Protein AF-A0A0F9FVB1-F1 (afdb_monomer_lite)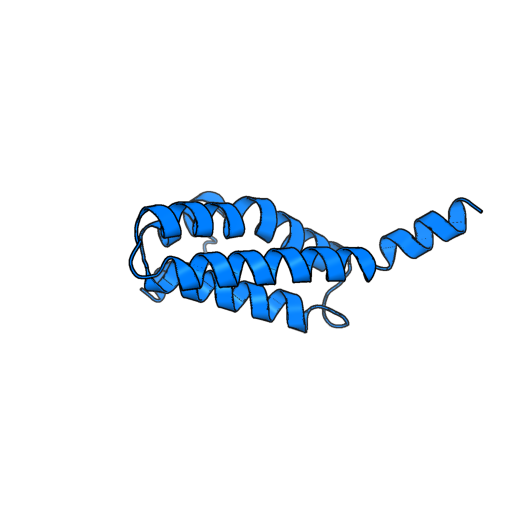

pLDDT: mean 88.78, std 13.66, range [45.22, 98.75]

Secondary structure (DSSP, 8-state):
-HHHH-SEETTEEPPHHHHHHHHTT-HHHHHHHHHHHHHHHHH-TTTS-HHHHHHHHHHIIIIIHHHHHHHHHH-GGGHHHHHHHHHHHHHHHHHHHHH-THHHHHHHH--

Radius of gyration: 15.71 Å; chains: 1; bounding box: 39×34×42 Å

Structure (mmCIF, N/CA/C/O backbone):
data_AF-A0A0F9FVB1-F1
#
_entry.id   AF-A0A0F9FVB1-F1
#
loop_
_atom_site.group_PDB
_atom_site.id
_atom_site.type_symbol
_atom_site.label_atom_id
_atom_site.label_alt_id
_atom_site.label_comp_id
_atom_site.label_asym_id
_atom_site.label_entity_id
_atom_site.label_seq_id
_atom_site.pdbx_PDB_ins_code
_atom_site.Cartn_x
_atom_site.Cartn_y
_atom_site.Cartn_z
_atom_site.occupancy
_atom_site.B_iso_or_equiv
_atom_site.auth_seq_id
_atom_site.auth_comp_id
_atom_site.auth_asym_id
_atom_site.auth_atom_id
_atom_site.pdbx_PDB_model_num
ATOM 1 N N . SER A 1 1 ? 11.279 -11.673 -5.127 1.00 73.31 1 SER A N 1
ATOM 2 C CA . SER A 1 1 ? 11.785 -12.710 -4.176 1.00 73.31 1 SER A CA 1
ATOM 3 C C . SER A 1 1 ? 11.028 -12.628 -2.847 1.00 73.31 1 SER A C 1
ATOM 5 O O . SER A 1 1 ? 10.691 -11.518 -2.451 1.00 73.31 1 SER A O 1
ATOM 7 N N . VAL A 1 2 ? 10.772 -13.742 -2.134 1.00 76.25 2 VAL A N 1
ATOM 8 C CA . VAL A 1 2 ? 10.148 -13.737 -0.779 1.00 76.25 2 VAL A CA 1
ATOM 9 C C . VAL A 1 2 ? 10.938 -12.860 0.204 1.00 76.25 2 VAL A C 1
ATOM 11 O O . VAL A 1 2 ? 10.366 -12.214 1.076 1.00 76.25 2 VAL A O 1
ATOM 14 N N . GLU A 1 3 ? 12.250 -12.753 0.006 1.00 83.06 3 GLU A N 1
ATOM 15 C CA . GLU A 1 3 ? 13.157 -11.940 0.823 1.00 83.06 3 GLU A CA 1
ATOM 16 C C . GLU A 1 3 ? 12.857 -10.435 0.766 1.00 83.06 3 GLU A C 1
ATOM 18 O O . GLU A 1 3 ? 13.128 -9.711 1.723 1.00 83.06 3 GLU A O 1
ATOM 23 N N . LEU A 1 4 ? 12.280 -9.947 -0.336 1.00 84.31 4 LEU A N 1
ATOM 24 C CA . LEU A 1 4 ? 11.862 -8.548 -0.432 1.00 84.31 4 LEU A CA 1
ATOM 25 C C . LEU A 1 4 ? 10.586 -8.295 0.370 1.00 84.31 4 LEU A C 1
ATOM 27 O O . LEU A 1 4 ? 10.396 -7.189 0.851 1.00 84.31 4 LEU A O 1
ATOM 31 N N . MET A 1 5 ? 9.744 -9.315 0.563 1.00 87.06 5 MET A N 1
ATOM 32 C CA . MET A 1 5 ? 8.506 -9.211 1.338 1.00 87.06 5 MET A CA 1
ATOM 33 C C . MET A 1 5 ? 8.741 -9.285 2.851 1.00 87.06 5 MET A C 1
ATOM 35 O O . MET A 1 5 ? 7.872 -8.843 3.601 1.00 87.06 5 MET A O 1
ATOM 39 N N . THR A 1 6 ? 9.901 -9.758 3.326 1.00 86.50 6 THR A N 1
ATOM 40 C CA . THR A 1 6 ? 10.211 -9.753 4.765 1.00 86.50 6 THR A CA 1
ATOM 41 C C . THR A 1 6 ? 10.772 -8.410 5.235 1.00 86.50 6 THR A C 1
ATOM 43 O O . THR A 1 6 ? 11.756 -7.892 4.703 1.00 86.50 6 THR A O 1
ATOM 46 N N . ASN A 1 7 ? 10.154 -7.845 6.273 1.00 80.12 7 ASN A N 1
ATOM 47 C CA . ASN A 1 7 ? 10.624 -6.626 6.936 1.00 80.12 7 ASN A CA 1
ATOM 48 C C . ASN A 1 7 ? 11.674 -6.910 8.027 1.00 80.12 7 ASN A C 1
ATOM 50 O O . ASN A 1 7 ? 12.220 -5.969 8.604 1.00 80.12 7 ASN A O 1
ATOM 54 N N . GLN A 1 8 ? 11.970 -8.184 8.308 1.00 84.25 8 GLN A N 1
ATOM 55 C CA . GLN A 1 8 ? 12.955 -8.612 9.295 1.00 84.25 8 GLN A CA 1
ATOM 56 C C . GLN A 1 8 ? 13.824 -9.743 8.735 1.00 84.25 8 GLN A C 1
ATOM 58 O O . GLN A 1 8 ? 13.324 -10.749 8.230 1.00 84.25 8 GLN A O 1
ATOM 63 N N . VAL A 1 9 ? 15.143 -9.599 8.843 1.00 79.94 9 VAL A N 1
ATOM 64 C CA . VAL A 1 9 ? 16.114 -10.613 8.415 1.00 79.94 9 VAL A CA 1
ATOM 65 C C . VAL A 1 9 ? 17.026 -10.920 9.592 1.00 79.94 9 VAL A C 1
ATOM 67 O O . VAL A 1 9 ? 17.668 -10.022 10.131 1.00 79.94 9 VAL A O 1
ATOM 70 N N . ARG A 1 10 ? 17.065 -12.191 10.017 1.00 83.31 10 ARG A N 1
ATOM 71 C CA . ARG A 1 10 ? 17.902 -12.663 11.142 1.00 83.31 10 ARG A CA 1
ATOM 72 C C . ARG A 1 10 ? 17.762 -11.801 12.409 1.00 83.31 10 ARG A C 1
ATOM 74 O O . ARG A 1 10 ? 18.746 -11.454 13.048 1.00 83.31 10 ARG A O 1
ATOM 81 N N . GLY A 1 11 ? 16.530 -11.422 12.749 1.00 82.94 11 GLY A N 1
ATOM 82 C CA . GLY A 1 11 ? 16.238 -10.617 13.938 1.00 82.94 11 GLY A CA 1
ATOM 83 C C . GLY A 1 11 ? 16.315 -9.100 13.732 1.00 82.94 11 GLY A C 1
ATOM 84 O O . GLY A 1 11 ? 15.729 -8.368 14.524 1.00 82.94 11 GLY A O 1
ATOM 85 N N . VAL A 1 12 ? 16.922 -8.614 12.647 1.00 81.19 12 VAL A N 1
ATOM 86 C CA . VAL A 1 12 ? 17.088 -7.176 12.381 1.00 81.19 12 VAL A CA 1
ATOM 87 C C . VAL A 1 12 ? 15.970 -6.670 11.471 1.00 81.19 12 VAL A C 1
ATOM 89 O O . VAL A 1 12 ? 15.747 -7.229 10.396 1.00 81.19 12 VAL A O 1
ATOM 92 N N . ARG A 1 13 ? 15.253 -5.619 11.892 1.00 85.94 13 ARG A N 1
ATOM 93 C CA . ARG A 1 13 ? 14.251 -4.949 11.047 1.00 85.94 13 ARG A CA 1
ATOM 94 C C . ARG A 1 13 ? 14.933 -4.064 10.008 1.00 85.94 13 ARG A C 1
ATOM 96 O O . ARG A 1 13 ? 15.838 -3.306 10.345 1.00 85.94 13 ARG A O 1
ATOM 103 N N . LYS A 1 14 ? 14.476 -4.141 8.757 1.00 84.69 14 LYS A N 1
ATOM 104 C CA . LYS A 1 14 ? 14.919 -3.227 7.699 1.00 84.69 14 LYS A CA 1
ATOM 105 C C . LYS A 1 14 ? 14.386 -1.812 7.977 1.00 84.69 14 LYS A C 1
ATOM 107 O O . LYS A 1 14 ? 13.239 -1.694 8.417 1.00 84.69 14 LYS A O 1
ATOM 112 N N . PRO A 1 15 ? 15.161 -0.750 7.684 1.00 88.50 15 PRO A N 1
ATOM 113 C CA . PRO A 1 15 ? 14.619 0.603 7.606 1.00 88.50 15 PRO A CA 1
ATOM 114 C C . PRO A 1 15 ? 13.439 0.634 6.633 1.00 88.50 15 PRO A C 1
ATOM 116 O O . PRO A 1 15 ? 13.500 0.016 5.563 1.00 88.50 15 PRO A O 1
ATOM 119 N N . ILE A 1 16 ? 12.363 1.322 7.009 1.00 85.56 16 ILE A N 1
ATOM 120 C CA . ILE A 1 16 ? 11.096 1.283 6.273 1.00 85.56 16 ILE A CA 1
ATOM 121 C C . ILE A 1 16 ? 11.261 1.828 4.847 1.00 85.56 16 ILE A C 1
ATOM 123 O O . ILE A 1 16 ? 10.738 1.260 3.890 1.00 85.56 16 ILE A O 1
ATOM 127 N N . GLU A 1 17 ? 12.096 2.851 4.681 1.00 84.62 17 GLU A N 1
ATOM 128 C CA . GLU A 1 17 ? 12.418 3.466 3.398 1.00 84.62 17 GLU A CA 1
ATOM 129 C C . GLU A 1 17 ? 13.170 2.491 2.486 1.00 84.62 17 GLU A C 1
ATOM 131 O O . GLU A 1 17 ? 12.821 2.350 1.313 1.00 84.62 17 GLU A O 1
ATOM 136 N N . SER A 1 18 ? 14.168 1.773 3.018 1.00 85.50 18 SER A N 1
ATOM 137 C CA . SER A 1 18 ? 14.900 0.735 2.267 1.00 85.50 18 SER A CA 1
ATOM 138 C C . SER A 1 18 ? 13.951 -0.383 1.843 1.00 85.50 18 SER A C 1
ATOM 140 O O . SER A 1 18 ? 13.935 -0.790 0.686 1.00 85.50 18 SER A O 1
ATOM 142 N N . TYR A 1 19 ? 13.086 -0.823 2.759 1.00 88.69 19 TYR A N 1
ATOM 143 C CA . TYR A 1 19 ? 12.158 -1.923 2.521 1.00 88.69 19 TYR A CA 1
ATOM 144 C C . TYR A 1 19 ? 11.210 -1.645 1.344 1.00 88.69 19 TYR A C 1
ATOM 146 O O . TYR A 1 19 ? 11.106 -2.460 0.427 1.00 88.69 19 TYR A O 1
ATOM 154 N N . TYR A 1 20 ? 10.567 -0.475 1.315 1.00 91.88 20 TYR A N 1
ATOM 155 C CA . TYR A 1 20 ? 9.661 -0.114 0.221 1.00 91.88 20 TYR A CA 1
ATOM 156 C C . TYR A 1 20 ? 10.396 0.321 -1.051 1.00 91.88 20 TYR A C 1
ATOM 158 O O . TYR A 1 20 ? 9.923 0.047 -2.158 1.00 91.88 20 TYR A O 1
ATOM 166 N N . SER A 1 21 ? 11.556 0.973 -0.921 1.00 90.50 21 SER A N 1
ATOM 167 C CA . SER A 1 21 ? 12.337 1.387 -2.088 1.00 90.50 21 SER A CA 1
ATOM 168 C C . SER A 1 21 ? 12.917 0.201 -2.856 1.00 90.50 21 SER A C 1
ATOM 170 O O . SER A 1 21 ? 12.957 0.278 -4.079 1.00 90.50 21 SER A O 1
ATOM 172 N N . GLU A 1 22 ? 13.282 -0.904 -2.202 1.00 92.31 22 GLU A N 1
ATOM 173 C CA . GLU A 1 22 ? 13.741 -2.131 -2.870 1.00 92.31 22 GLU A CA 1
ATOM 174 C C . GLU A 1 22 ? 12.618 -2.785 -3.694 1.00 92.31 22 GLU A C 1
ATOM 176 O O . GLU A 1 22 ? 12.820 -3.154 -4.853 1.00 92.31 22 GLU A O 1
ATOM 181 N N . MET A 1 23 ? 11.403 -2.873 -3.141 1.00 93.75 23 MET A N 1
ATOM 182 C CA . MET A 1 23 ? 10.271 -3.527 -3.812 1.00 93.75 23 MET A CA 1
ATOM 183 C C . MET A 1 23 ? 9.839 -2.846 -5.108 1.00 93.75 23 MET A C 1
ATOM 185 O O . MET A 1 23 ? 9.291 -3.517 -5.981 1.00 93.75 23 MET A O 1
ATOM 189 N N . GLN A 1 24 ? 10.077 -1.539 -5.269 1.00 94.62 24 GLN A N 1
ATOM 190 C CA . GLN A 1 24 ? 9.693 -0.824 -6.493 1.00 94.62 24 GLN A CA 1
ATOM 191 C C . GLN A 1 24 ? 10.397 -1.380 -7.748 1.00 94.62 24 GLN A C 1
ATOM 193 O O . GLN A 1 24 ? 9.989 -1.062 -8.864 1.00 94.62 24 GLN A O 1
ATOM 198 N N . PHE A 1 25 ? 11.481 -2.145 -7.571 1.00 95.75 25 PHE A N 1
ATOM 199 C CA . PHE A 1 25 ? 12.285 -2.745 -8.635 1.00 95.75 25 PHE A CA 1
ATOM 200 C C . PHE A 1 25 ? 11.947 -4.219 -8.899 1.00 95.75 25 PHE A C 1
ATOM 202 O O . PHE A 1 25 ? 12.574 -4.829 -9.763 1.00 95.75 25 PHE A O 1
ATOM 209 N N . ASP A 1 26 ? 10.943 -4.783 -8.224 1.00 95.94 26 ASP A N 1
ATOM 210 C CA . ASP A 1 26 ? 10.462 -6.146 -8.459 1.00 95.94 26 ASP A CA 1
ATOM 211 C C . ASP A 1 26 ? 8.951 -6.110 -8.789 1.00 95.94 26 ASP A C 1
ATOM 213 O O . ASP A 1 26 ? 8.135 -5.658 -7.973 1.00 95.94 26 ASP A O 1
ATOM 217 N N . PRO A 1 27 ? 8.545 -6.549 -9.998 1.00 95.44 27 PRO A N 1
ATOM 218 C CA . PRO A 1 27 ? 7.159 -6.438 -10.457 1.00 95.44 27 PRO A CA 1
ATOM 219 C C . PRO A 1 27 ? 6.197 -7.319 -9.653 1.00 95.44 27 PRO A C 1
ATOM 221 O O . PRO A 1 27 ? 5.016 -7.010 -9.537 1.00 95.44 27 PRO A O 1
ATOM 224 N N . ILE A 1 28 ? 6.687 -8.412 -9.067 1.00 95.56 28 ILE A N 1
ATOM 225 C CA . ILE A 1 28 ? 5.855 -9.349 -8.314 1.00 95.56 28 ILE A CA 1
ATOM 226 C C . ILE A 1 28 ? 5.643 -8.811 -6.902 1.00 95.56 28 ILE A C 1
ATOM 228 O O . ILE A 1 28 ? 4.507 -8.723 -6.437 1.00 95.56 28 ILE A O 1
ATOM 232 N N . THR A 1 29 ? 6.715 -8.421 -6.212 1.00 96.06 29 THR A N 1
ATOM 233 C CA . THR A 1 29 ? 6.617 -8.000 -4.811 1.00 96.06 29 THR A CA 1
ATOM 234 C C . THR A 1 29 ? 5.974 -6.633 -4.659 1.00 96.06 29 THR A C 1
ATOM 236 O O . THR A 1 29 ? 5.239 -6.427 -3.700 1.00 96.06 29 THR A O 1
ATOM 239 N N . SER A 1 30 ? 6.168 -5.718 -5.615 1.00 96.69 30 SER A N 1
ATOM 240 C CA . SER A 1 30 ? 5.460 -4.429 -5.609 1.00 96.69 30 SER A CA 1
ATOM 241 C C . SER A 1 30 ? 3.937 -4.603 -5.673 1.00 96.69 30 SER A C 1
ATOM 243 O O . SER A 1 30 ? 3.212 -3.976 -4.902 1.00 96.69 30 SER A O 1
ATOM 245 N N . VAL A 1 31 ? 3.444 -5.497 -6.537 1.00 97.56 31 VAL A N 1
ATOM 246 C CA . VAL A 1 31 ? 2.015 -5.838 -6.625 1.00 97.56 31 VAL A CA 1
ATOM 247 C C . VAL A 1 31 ? 1.554 -6.579 -5.371 1.00 97.56 31 VAL A C 1
ATOM 249 O O . VAL A 1 31 ? 0.572 -6.174 -4.749 1.00 97.56 31 VAL A O 1
ATOM 252 N N . ALA A 1 32 ? 2.281 -7.621 -4.957 1.00 97.06 32 ALA A N 1
ATOM 253 C CA . ALA A 1 32 ? 1.929 -8.423 -3.787 1.00 97.06 32 ALA A CA 1
ATOM 254 C C . ALA A 1 32 ? 1.838 -7.572 -2.512 1.00 97.06 32 ALA A C 1
ATOM 256 O O . ALA A 1 32 ? 0.908 -7.748 -1.730 1.00 97.06 32 ALA A O 1
ATOM 257 N N . LYS A 1 33 ? 2.746 -6.604 -2.327 1.00 96.38 33 LYS A N 1
ATOM 258 C CA . LYS A 1 33 ? 2.710 -5.689 -1.181 1.00 96.38 33 LYS A CA 1
ATOM 259 C C . LYS A 1 33 ? 1.511 -4.748 -1.214 1.00 96.38 33 LYS A C 1
ATOM 261 O O . LYS A 1 33 ? 0.949 -4.432 -0.167 1.00 96.38 33 LYS A O 1
ATOM 266 N N . GLY A 1 34 ? 1.102 -4.328 -2.407 1.00 97.56 34 GLY A N 1
ATOM 267 C CA . GLY A 1 34 ? -0.142 -3.597 -2.606 1.00 97.56 34 GLY A CA 1
ATOM 268 C C . GLY A 1 34 ? -1.365 -4.403 -2.163 1.00 97.56 34 GLY A C 1
ATOM 269 O O . GLY A 1 34 ? -2.174 -3.907 -1.383 1.00 97.56 34 GLY A O 1
ATOM 270 N N . CYS A 1 35 ? -1.466 -5.661 -2.598 1.00 97.94 35 CYS A N 1
ATOM 271 C CA . CYS A 1 35 ? -2.561 -6.559 -2.219 1.00 97.94 35 CYS A CA 1
ATOM 272 C C . CYS A 1 35 ? -2.572 -6.888 -0.716 1.00 97.94 35 CYS A C 1
ATOM 274 O O . CYS A 1 35 ? -3.631 -6.855 -0.095 1.00 97.94 35 CYS A O 1
ATOM 276 N N . ASP A 1 36 ? -1.402 -7.145 -0.124 1.00 97.12 36 ASP A N 1
ATOM 277 C CA . ASP A 1 36 ? -1.223 -7.308 1.328 1.00 97.12 36 ASP A CA 1
ATOM 278 C C . ASP A 1 36 ? -1.774 -6.095 2.091 1.00 97.12 36 ASP A C 1
ATOM 280 O O . ASP A 1 36 ? -2.524 -6.234 3.057 1.00 97.12 36 ASP A O 1
ATOM 284 N N . ARG A 1 37 ? -1.479 -4.877 1.614 1.00 97.69 37 ARG A N 1
ATOM 285 C CA . ARG A 1 37 ? -1.985 -3.660 2.254 1.00 97.69 37 ARG A CA 1
ATOM 286 C C . ARG A 1 37 ? -3.502 -3.505 2.129 1.00 97.69 37 ARG A C 1
ATOM 288 O O . ARG A 1 37 ? -4.120 -3.111 3.113 1.00 97.69 37 ARG A O 1
ATOM 295 N N . ILE A 1 38 ? -4.090 -3.844 0.979 1.00 98.38 38 ILE A N 1
ATOM 296 C CA . ILE A 1 38 ? -5.554 -3.851 0.793 1.00 98.38 38 ILE A CA 1
ATOM 297 C C . ILE A 1 38 ? -6.210 -4.785 1.810 1.00 98.38 38 ILE A C 1
ATOM 299 O O . ILE A 1 38 ? -7.150 -4.389 2.494 1.00 98.38 38 ILE A O 1
ATOM 303 N N . HIS A 1 39 ? -5.691 -6.006 1.950 1.00 97.69 39 HIS A N 1
ATOM 304 C CA . HIS A 1 39 ? -6.210 -6.953 2.931 1.00 97.69 39 HIS A CA 1
ATOM 305 C C . HIS A 1 39 ? -6.131 -6.376 4.354 1.00 97.69 39 HIS A C 1
ATOM 307 O O . HIS A 1 39 ? -7.125 -6.377 5.073 1.00 97.69 39 HIS A O 1
ATOM 313 N N . ASN A 1 40 ? -4.989 -5.791 4.733 1.00 96.25 40 ASN A N 1
ATOM 314 C CA . ASN A 1 40 ? -4.823 -5.190 6.058 1.00 96.25 40 ASN A CA 1
ATOM 315 C C . ASN A 1 40 ? -5.828 -4.059 6.329 1.00 96.25 40 ASN A C 1
ATOM 317 O O . ASN A 1 40 ? -6.389 -3.998 7.420 1.00 96.25 40 ASN A O 1
ATOM 321 N N . HIS A 1 41 ? -6.088 -3.188 5.347 1.00 96.00 41 HIS A N 1
ATOM 322 C CA . HIS A 1 41 ? -7.111 -2.138 5.453 1.00 96.00 41 HIS A CA 1
ATOM 323 C C . HIS A 1 41 ? -8.517 -2.714 5.640 1.00 96.00 41 HIS A C 1
ATOM 325 O O . HIS A 1 41 ? -9.287 -2.187 6.438 1.00 96.00 41 HIS A O 1
ATOM 331 N N . GLN A 1 42 ? -8.840 -3.816 4.960 1.00 95.00 42 GLN A N 1
ATOM 332 C CA . GLN A 1 42 ? -10.145 -4.477 5.062 1.00 95.00 42 GLN A CA 1
ATOM 333 C C . GLN A 1 42 ? -10.362 -5.194 6.400 1.00 95.00 42 GLN A C 1
ATOM 335 O O . GLN A 1 42 ? -11.500 -5.290 6.851 1.00 95.00 42 GLN A O 1
ATOM 340 N N . THR A 1 43 ? -9.303 -5.700 7.037 1.00 94.19 43 THR A N 1
ATOM 341 C CA . THR A 1 43 ? -9.424 -6.550 8.235 1.00 94.19 43 THR A CA 1
ATOM 342 C C . THR A 1 43 ? -9.089 -5.856 9.553 1.00 94.19 43 THR A C 1
ATOM 344 O O . THR A 1 43 ? -9.236 -6.467 10.607 1.00 94.19 43 THR A O 1
ATOM 347 N N . MET A 1 44 ? -8.586 -4.618 9.539 1.00 92.88 44 MET A N 1
ATOM 348 C CA . MET A 1 44 ? -8.111 -3.971 10.771 1.00 92.88 44 MET A CA 1
ATOM 349 C C . MET A 1 44 ? -9.219 -3.394 11.665 1.00 92.88 44 MET A C 1
ATOM 351 O O . MET A 1 44 ? -9.001 -3.252 12.869 1.00 92.88 44 MET A O 1
ATOM 355 N N . ILE A 1 45 ? -10.400 -3.082 11.120 1.00 87.69 45 ILE A N 1
ATOM 356 C CA . ILE A 1 45 ? -11.531 -2.569 11.911 1.00 87.69 45 ILE A CA 1
ATOM 357 C C . ILE A 1 45 ? -11.985 -3.624 12.927 1.00 87.69 45 ILE A C 1
ATOM 359 O O . ILE A 1 45 ? -12.235 -4.773 12.577 1.00 87.69 45 ILE A O 1
ATOM 363 N N . GLY A 1 46 ? -12.071 -3.228 14.199 1.00 85.81 46 GLY A N 1
ATOM 364 C CA . GLY A 1 46 ? -12.427 -4.116 15.313 1.00 85.81 46 GLY A CA 1
ATOM 365 C C . GLY A 1 46 ? -11.296 -5.033 15.796 1.00 85.81 46 GLY A C 1
ATOM 366 O O . GLY A 1 46 ? -11.463 -5.704 16.810 1.00 85.81 46 GLY A O 1
ATOM 367 N N . VAL A 1 47 ? -10.144 -5.049 15.114 1.00 91.69 47 VAL A N 1
ATOM 368 C CA . VAL A 1 47 ? -8.971 -5.864 15.484 1.00 91.69 47 VAL A CA 1
ATOM 369 C C . VAL A 1 47 ? -7.814 -4.991 15.971 1.00 91.69 47 VAL A C 1
ATOM 371 O O . VAL A 1 47 ? -7.091 -5.368 16.892 1.00 91.69 47 VAL A O 1
ATOM 374 N N . PHE A 1 48 ? -7.592 -3.836 15.341 1.00 92.19 48 PHE A N 1
ATOM 375 C CA . PHE A 1 48 ? -6.505 -2.917 15.683 1.00 92.19 48 PHE A CA 1
ATOM 376 C C . PHE A 1 48 ? -7.002 -1.764 16.558 1.00 92.19 48 PHE A C 1
ATOM 378 O O . PHE A 1 48 ? -8.167 -1.376 16.493 1.00 92.19 48 PHE A O 1
ATOM 385 N N . THR A 1 49 ? -6.094 -1.200 17.362 1.00 90.88 49 THR A N 1
ATOM 386 C CA . THR A 1 49 ? -6.355 0.059 18.073 1.00 90.88 49 THR A CA 1
ATOM 387 C C . THR A 1 49 ? -6.386 1.232 17.083 1.00 90.88 49 THR A C 1
ATOM 389 O O . THR A 1 49 ? -5.781 1.123 16.007 1.00 90.88 49 THR A O 1
ATOM 392 N N . PRO A 1 50 ? -7.036 2.360 17.425 1.00 89.38 50 PRO A N 1
ATOM 393 C CA . PRO A 1 50 ? -7.064 3.548 16.570 1.00 89.38 50 PRO A CA 1
ATOM 394 C C . PRO A 1 50 ? -5.670 4.043 16.160 1.00 89.38 50 PRO A C 1
ATOM 396 O O . PRO A 1 50 ? -5.426 4.300 14.985 1.00 89.38 50 PRO A O 1
ATOM 399 N N . GLU A 1 51 ? -4.707 4.058 17.082 1.00 90.94 51 GLU A N 1
ATOM 400 C CA . GLU A 1 51 ? -3.339 4.528 16.819 1.00 90.94 51 GLU A CA 1
ATOM 401 C C . GLU A 1 51 ? -2.623 3.619 15.815 1.00 90.94 51 GLU A C 1
ATOM 403 O O . GLU A 1 51 ? -1.853 4.072 14.966 1.00 90.94 51 GLU A O 1
ATOM 408 N N . LYS A 1 52 ? -2.887 2.308 15.892 1.00 91.56 52 LYS A N 1
ATOM 409 C CA . LYS A 1 52 ? -2.326 1.333 14.956 1.00 91.56 52 LYS A CA 1
ATOM 410 C C . LYS A 1 52 ? -2.972 1.448 13.577 1.00 91.56 52 LYS A C 1
ATOM 412 O O . LYS A 1 52 ? -2.279 1.266 12.577 1.00 91.56 52 LYS A O 1
ATOM 417 N N . ILE A 1 53 ? -4.267 1.756 13.514 1.00 92.38 53 ILE A N 1
ATOM 418 C CA . ILE A 1 53 ? -4.945 2.086 12.256 1.00 92.38 53 ILE A CA 1
ATOM 419 C C . ILE A 1 53 ? -4.277 3.314 11.631 1.00 92.38 53 ILE A C 1
ATOM 421 O O . ILE A 1 53 ? -3.814 3.226 10.495 1.00 92.38 53 ILE A O 1
ATOM 425 N N . ASP A 1 54 ? -4.117 4.404 12.382 1.00 92.25 54 ASP A N 1
ATOM 426 C CA . ASP A 1 54 ? -3.483 5.632 11.889 1.00 92.25 54 ASP A CA 1
ATOM 427 C C . ASP A 1 54 ? -2.041 5.394 11.421 1.00 92.25 54 ASP A C 1
ATOM 429 O O . ASP A 1 54 ? -1.651 5.851 10.345 1.00 92.25 54 ASP A O 1
ATOM 433 N N . GLN A 1 55 ? -1.264 4.585 12.146 1.00 93.62 55 GLN A N 1
ATOM 434 C CA . GLN A 1 55 ? 0.074 4.183 11.710 1.00 93.62 55 GLN A CA 1
ATOM 435 C C . GLN A 1 55 ? 0.049 3.475 10.346 1.00 93.62 55 GLN A C 1
ATOM 437 O O . GLN A 1 55 ? 0.871 3.769 9.475 1.00 93.62 55 GLN A O 1
ATOM 442 N N . TYR A 1 56 ? -0.897 2.555 10.131 1.00 95.12 56 TYR A N 1
ATOM 443 C CA . TYR A 1 56 ? -1.045 1.854 8.854 1.00 95.12 56 TYR A CA 1
ATOM 444 C C . TYR A 1 56 ? -1.494 2.792 7.730 1.00 95.12 56 TYR A C 1
ATOM 446 O O . TYR A 1 56 ? -1.115 2.573 6.575 1.00 95.12 56 TYR A O 1
ATOM 454 N N . MET A 1 57 ? -2.282 3.818 8.048 1.00 94.75 57 MET A N 1
ATOM 455 C CA . MET A 1 57 ? -2.731 4.845 7.108 1.00 94.75 57 MET A CA 1
ATOM 456 C C . MET A 1 57 ? -1.565 5.729 6.659 1.00 94.75 57 MET A C 1
ATOM 458 O O . MET A 1 57 ? -1.353 5.884 5.455 1.00 94.75 57 MET A O 1
ATOM 462 N N . ILE A 1 58 ? -0.765 6.218 7.611 1.00 95.25 58 ILE A N 1
ATOM 463 C CA . ILE A 1 58 ? 0.455 6.998 7.360 1.00 95.25 58 ILE A CA 1
ATOM 464 C C . ILE A 1 58 ? 1.428 6.184 6.507 1.00 95.25 58 ILE A C 1
ATOM 466 O O . ILE A 1 58 ? 1.839 6.621 5.437 1.00 95.25 58 ILE A O 1
ATOM 470 N N . GLU A 1 59 ? 1.715 4.942 6.903 1.00 96.12 59 GLU A N 1
ATOM 471 C CA . GLU A 1 59 ? 2.619 4.067 6.154 1.00 96.12 59 GLU A CA 1
ATOM 472 C C . GLU A 1 59 ? 2.132 3.812 4.716 1.00 96.12 59 GLU A C 1
ATOM 474 O O . GLU A 1 59 ? 2.926 3.753 3.769 1.00 96.12 59 GLU A O 1
ATOM 479 N N . THR A 1 60 ? 0.815 3.676 4.527 1.00 97.38 60 THR A N 1
ATOM 480 C CA . THR A 1 60 ? 0.236 3.493 3.190 1.00 97.38 60 THR A CA 1
ATOM 481 C C . THR A 1 60 ? 0.448 4.728 2.323 1.00 97.38 60 THR A C 1
ATOM 483 O O . THR A 1 60 ? 0.859 4.599 1.165 1.00 97.38 60 THR A O 1
ATOM 486 N N . ASN A 1 61 ? 0.193 5.912 2.880 1.00 97.25 61 ASN A N 1
ATOM 487 C CA . ASN A 1 61 ? 0.346 7.182 2.183 1.00 97.25 61 ASN A CA 1
ATOM 488 C C . ASN A 1 61 ? 1.807 7.480 1.829 1.00 97.25 61 ASN A C 1
ATOM 490 O O . ASN A 1 61 ? 2.107 7.835 0.688 1.00 97.25 61 ASN A O 1
ATOM 494 N N . ASP A 1 62 ? 2.705 7.290 2.793 1.00 96.69 62 ASP A N 1
ATOM 495 C CA . ASP A 1 62 ? 4.075 7.796 2.724 1.00 96.69 62 ASP A CA 1
ATOM 496 C C . ASP A 1 62 ? 5.032 6.814 2.044 1.00 96.69 62 ASP A C 1
ATOM 498 O O . ASP A 1 62 ? 6.054 7.222 1.489 1.00 96.69 62 ASP A O 1
ATOM 502 N N . HIS A 1 63 ? 4.692 5.520 2.020 1.00 96.69 63 HIS A N 1
ATOM 503 C CA . HIS A 1 63 ? 5.579 4.498 1.466 1.00 96.69 63 HIS A CA 1
ATOM 504 C C . HIS A 1 63 ? 4.919 3.603 0.416 1.00 96.69 63 HIS A C 1
ATOM 506 O O . HIS A 1 63 ? 5.457 3.455 -0.685 1.00 96.69 63 HIS A O 1
ATOM 512 N N . VAL A 1 64 ? 3.744 3.029 0.701 1.00 97.50 64 VAL A N 1
ATOM 513 C CA . VAL A 1 64 ? 3.113 2.051 -0.208 1.00 97.50 64 VAL A CA 1
ATOM 514 C C . VAL A 1 64 ? 2.669 2.715 -1.515 1.00 97.50 64 VAL A C 1
ATOM 516 O O . VAL A 1 64 ? 3.024 2.246 -2.597 1.00 97.50 64 VAL A O 1
ATOM 519 N N . ILE A 1 65 ? 1.933 3.828 -1.449 1.00 97.94 65 ILE A N 1
ATOM 520 C CA . ILE A 1 65 ? 1.451 4.534 -2.647 1.00 97.94 65 ILE A CA 1
ATOM 521 C C . ILE A 1 65 ? 2.616 5.070 -3.505 1.00 97.94 65 ILE A C 1
ATOM 523 O O . ILE A 1 65 ? 2.578 4.882 -4.729 1.00 97.94 65 ILE A O 1
ATOM 527 N N . PRO A 1 66 ? 3.661 5.712 -2.941 1.00 97.75 66 PRO A N 1
ATOM 528 C CA . PRO A 1 66 ? 4.856 6.093 -3.693 1.00 97.75 66 PRO A CA 1
ATOM 529 C C . PRO A 1 66 ? 5.562 4.909 -4.357 1.00 97.75 66 PRO A C 1
ATOM 531 O O . PRO A 1 66 ? 5.889 4.995 -5.543 1.00 97.75 66 PRO A O 1
ATOM 534 N N . MET A 1 67 ? 5.723 3.787 -3.647 1.00 97.50 67 MET A N 1
ATOM 535 C CA . MET A 1 67 ? 6.303 2.561 -4.202 1.00 97.50 67 MET A CA 1
ATOM 536 C C . MET A 1 67 ? 5.498 2.061 -5.410 1.00 97.50 67 MET A C 1
ATOM 538 O O . MET A 1 67 ? 6.076 1.855 -6.479 1.00 97.50 67 MET A O 1
ATOM 542 N N . LEU A 1 68 ? 4.165 1.980 -5.305 1.00 98.00 68 LEU A N 1
ATOM 543 C CA . LEU A 1 68 ? 3.286 1.574 -6.413 1.00 98.00 68 LEU A CA 1
ATOM 544 C C . LEU A 1 68 ? 3.380 2.535 -7.608 1.00 98.00 68 LEU A C 1
ATOM 546 O O . LEU A 1 68 ? 3.412 2.104 -8.761 1.00 98.00 68 LEU A O 1
ATOM 550 N N . LYS A 1 69 ? 3.457 3.851 -7.357 1.00 97.94 69 LYS A N 1
ATOM 551 C CA . LYS A 1 69 ? 3.625 4.869 -8.409 1.00 97.94 69 LYS A CA 1
ATOM 552 C C . LYS A 1 69 ? 4.939 4.690 -9.169 1.00 97.94 69 LYS A C 1
ATOM 554 O O . LYS A 1 69 ? 4.946 4.861 -10.390 1.00 97.94 69 LYS A O 1
ATOM 559 N N . LEU A 1 70 ? 6.031 4.393 -8.465 1.00 97.88 70 LEU A N 1
ATOM 560 C CA . LEU A 1 70 ? 7.348 4.175 -9.064 1.00 97.88 70 LEU A CA 1
ATOM 561 C C . LEU A 1 70 ? 7.403 2.838 -9.812 1.00 97.88 70 LEU A C 1
ATOM 563 O O . LEU A 1 70 ? 7.844 2.816 -10.961 1.00 97.88 70 LEU A O 1
ATOM 567 N N . ALA A 1 71 ? 6.871 1.765 -9.223 1.00 97.44 71 ALA A N 1
ATOM 568 C CA . ALA A 1 71 ? 6.765 0.453 -9.859 1.00 97.44 71 ALA A CA 1
ATOM 569 C C . ALA A 1 71 ? 5.944 0.517 -11.159 1.00 97.44 71 ALA A C 1
ATOM 571 O O . ALA A 1 71 ? 6.400 0.036 -12.193 1.00 97.44 71 ALA A O 1
ATOM 572 N N . ARG A 1 72 ? 4.805 1.227 -11.167 1.00 98.12 72 ARG A N 1
ATOM 573 C CA . ARG A 1 72 ? 3.983 1.442 -12.375 1.00 98.12 72 ARG A CA 1
ATOM 574 C C . ARG A 1 72 ? 4.771 2.052 -13.537 1.00 98.12 72 ARG A C 1
ATOM 576 O O . ARG A 1 72 ? 4.587 1.640 -14.676 1.00 98.12 72 ARG A O 1
ATOM 583 N N . LYS A 1 73 ? 5.651 3.025 -13.261 1.00 97.69 73 LYS A N 1
ATOM 584 C CA . LYS A 1 73 ? 6.494 3.654 -14.298 1.00 97.69 73 LYS A CA 1
ATOM 585 C C . LYS A 1 73 ? 7.523 2.680 -14.882 1.00 97.69 73 LYS A C 1
ATOM 587 O O . LYS A 1 73 ? 7.945 2.868 -16.017 1.00 97.69 73 LYS A O 1
ATOM 592 N N . ARG A 1 74 ? 7.943 1.672 -14.111 1.00 97.62 74 ARG A N 1
ATOM 593 C CA . ARG A 1 74 ? 8.941 0.666 -14.512 1.00 97.62 74 ARG A CA 1
ATOM 594 C C . ARG A 1 74 ? 8.303 -0.531 -15.213 1.00 97.62 74 ARG A C 1
ATOM 596 O O . ARG A 1 74 ? 8.851 -1.038 -16.185 1.00 97.62 74 ARG A O 1
ATOM 603 N N . PHE A 1 75 ? 7.138 -0.962 -14.740 1.00 97.44 75 PHE A N 1
ATOM 604 C CA . PHE A 1 75 ? 6.467 -2.190 -15.161 1.00 97.44 75 PHE A CA 1
ATOM 605 C C . PHE A 1 75 ? 5.155 -1.876 -15.879 1.00 97.44 75 PHE A C 1
ATOM 607 O O . PHE A 1 75 ? 4.065 -2.226 -15.430 1.00 97.44 75 PHE A O 1
ATOM 614 N N . THR A 1 76 ? 5.266 -1.218 -17.032 1.00 96.44 76 THR A N 1
ATOM 615 C CA . THR A 1 76 ? 4.119 -0.704 -17.802 1.00 96.44 76 THR A CA 1
ATOM 616 C C . THR A 1 76 ? 3.127 -1.790 -18.223 1.00 96.44 76 THR A C 1
ATOM 618 O O . THR A 1 76 ? 1.926 -1.545 -18.258 1.00 96.44 76 THR A O 1
ATOM 621 N N . LYS A 1 77 ? 3.583 -3.032 -18.444 1.00 98.06 77 LYS A N 1
ATOM 622 C CA . LYS A 1 77 ? 2.698 -4.177 -18.742 1.00 98.06 77 LYS A CA 1
ATOM 623 C C . LYS A 1 77 ? 1.706 -4.503 -17.616 1.00 98.06 77 LYS A C 1
ATOM 625 O O . LYS A 1 77 ? 0.696 -5.144 -17.873 1.00 98.06 77 LYS A O 1
ATOM 630 N N . GLN A 1 78 ? 1.997 -4.090 -16.384 1.00 97.50 78 GLN A N 1
ATOM 631 C CA . GLN A 1 78 ? 1.161 -4.311 -15.200 1.00 97.50 78 GLN A CA 1
ATOM 632 C C . GLN A 1 78 ? 0.489 -3.016 -14.718 1.00 97.50 78 GLN A C 1
ATOM 634 O O . GLN A 1 78 ? -0.035 -2.965 -13.608 1.00 97.50 78 GLN A O 1
ATOM 639 N N . GLU A 1 79 ? 0.481 -1.957 -15.534 1.00 97.81 79 GLU A N 1
ATOM 640 C CA . GLU A 1 79 ? -0.032 -0.640 -15.150 1.00 97.81 79 GLU A CA 1
ATOM 641 C C . GLU A 1 79 ? -1.444 -0.688 -14.549 1.00 97.81 79 GLU A C 1
ATOM 643 O O . GLU A 1 79 ? -1.685 -0.086 -13.499 1.00 97.81 79 GLU A O 1
ATOM 648 N N . ALA A 1 80 ? -2.347 -1.453 -15.168 1.00 98.31 80 ALA A N 1
ATOM 649 C CA . ALA A 1 80 ? -3.718 -1.613 -14.696 1.00 98.31 80 ALA A CA 1
ATOM 650 C C . ALA A 1 80 ? -3.785 -2.163 -13.260 1.00 98.31 80 ALA A C 1
ATOM 652 O O . ALA A 1 80 ? -4.595 -1.692 -12.463 1.00 98.31 80 ALA A O 1
ATOM 653 N N . ALA A 1 81 ? -2.900 -3.099 -12.899 1.00 98.38 81 ALA A N 1
ATOM 654 C CA . ALA A 1 81 ? -2.847 -3.653 -11.550 1.00 98.38 81 ALA A CA 1
ATOM 655 C C . ALA A 1 81 ? -2.449 -2.579 -10.528 1.00 98.38 81 ALA A C 1
ATOM 657 O O . ALA A 1 81 ? -3.137 -2.401 -9.526 1.00 98.38 81 ALA A O 1
ATOM 658 N N . TYR A 1 82 ? -1.395 -1.803 -10.800 1.00 98.56 82 TYR A N 1
ATOM 659 C CA . TYR A 1 82 ? -0.957 -0.732 -9.898 1.00 98.56 82 TYR A CA 1
ATOM 660 C C . TYR A 1 82 ? -2.003 0.371 -9.734 1.00 98.56 82 TYR A C 1
ATOM 662 O O . TYR A 1 82 ? -2.196 0.876 -8.627 1.00 98.56 82 TYR A O 1
ATOM 670 N N . LEU A 1 83 ? -2.672 0.759 -10.825 1.00 98.31 83 LEU A N 1
ATOM 671 C CA . LEU A 1 83 ? -3.734 1.764 -10.783 1.00 98.31 83 LEU A CA 1
ATOM 672 C C . LEU A 1 83 ? -4.928 1.274 -9.966 1.00 98.31 83 LEU A C 1
ATOM 674 O O . LEU A 1 83 ? -5.406 2.018 -9.110 1.00 98.31 83 LEU A O 1
ATOM 678 N N . ASN A 1 84 ? -5.354 0.027 -10.178 1.00 98.69 84 ASN A N 1
ATOM 679 C CA . ASN A 1 84 ? -6.445 -0.574 -9.422 1.00 98.69 84 ASN A CA 1
ATOM 680 C C . ASN A 1 84 ? -6.109 -0.668 -7.928 1.00 98.69 84 ASN A C 1
ATOM 682 O O . ASN A 1 84 ? -6.875 -0.200 -7.093 1.00 98.69 84 ASN A O 1
ATOM 686 N N . ILE A 1 85 ? -4.924 -1.185 -7.588 1.00 98.75 85 ILE A N 1
ATOM 687 C CA . ILE A 1 85 ? -4.474 -1.298 -6.195 1.00 98.75 85 ILE A CA 1
ATOM 688 C C . ILE A 1 85 ? -4.451 0.074 -5.525 1.00 98.75 85 ILE A C 1
ATOM 690 O O . ILE A 1 85 ? -5.002 0.244 -4.441 1.00 98.75 85 ILE A O 1
ATOM 694 N N . LYS A 1 86 ? -3.847 1.076 -6.177 1.00 98.56 86 LYS A N 1
ATOM 695 C CA . LYS A 1 86 ? -3.813 2.444 -5.654 1.00 98.56 86 LYS A CA 1
ATOM 696 C C . LYS A 1 86 ? -5.228 2.988 -5.440 1.00 98.56 86 LYS A C 1
ATOM 698 O O . LYS A 1 86 ? -5.472 3.619 -4.419 1.00 98.56 86 LYS A O 1
ATOM 703 N N . HIS A 1 87 ? -6.133 2.788 -6.398 1.00 98.56 87 HIS A N 1
ATOM 704 C CA . HIS A 1 87 ? -7.511 3.258 -6.289 1.00 98.56 87 HIS A CA 1
ATOM 705 C C . HIS A 1 87 ? -8.218 2.636 -5.082 1.00 98.56 87 HIS A C 1
ATOM 707 O O . HIS A 1 87 ? -8.717 3.374 -4.238 1.00 98.56 87 HIS A O 1
ATOM 713 N N . VAL A 1 88 ? -8.161 1.309 -4.947 1.00 98.56 88 VAL A N 1
ATOM 714 C CA . VAL A 1 88 ? -8.753 0.590 -3.812 1.00 98.56 88 VAL A CA 1
ATOM 715 C C . VAL A 1 88 ? -8.183 1.096 -2.487 1.00 98.56 88 VAL A C 1
ATOM 717 O O . VAL A 1 88 ? -8.955 1.459 -1.606 1.00 98.56 88 VAL A O 1
ATOM 720 N N . LEU A 1 89 ? -6.856 1.212 -2.367 1.00 98.38 89 LEU A N 1
ATOM 721 C CA . LEU A 1 89 ? -6.213 1.738 -1.160 1.00 98.38 89 LEU A CA 1
ATOM 722 C C . LEU A 1 89 ? 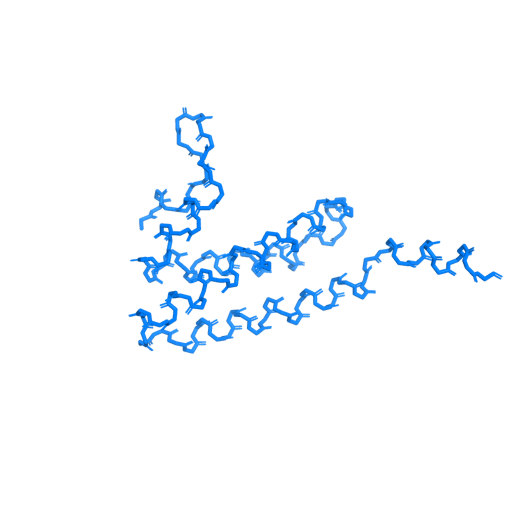-6.712 3.142 -0.802 1.00 98.38 89 LEU A C 1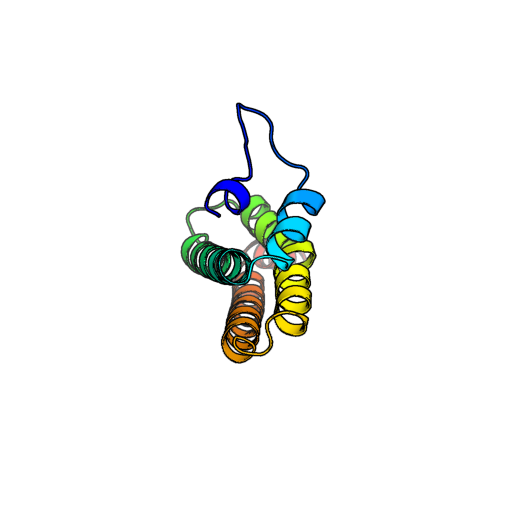
ATOM 724 O O . LEU A 1 89 ? -7.082 3.371 0.341 1.00 98.38 89 LEU A O 1
ATOM 728 N N . MET A 1 90 ? -6.779 4.071 -1.762 1.00 97.94 90 MET A N 1
ATOM 729 C CA . MET A 1 90 ? -7.275 5.429 -1.490 1.00 97.94 90 MET A CA 1
ATOM 730 C C . MET A 1 90 ? -8.736 5.419 -1.021 1.00 97.94 90 MET A C 1
ATOM 732 O O . MET A 1 90 ? -9.052 6.043 -0.014 1.00 97.94 90 MET A O 1
ATOM 736 N N . THR A 1 91 ? -9.610 4.659 -1.687 1.00 97.69 91 THR A N 1
ATOM 737 C CA . THR A 1 91 ? -11.028 4.574 -1.287 1.00 97.69 91 THR A CA 1
ATOM 738 C C . THR A 1 91 ? -11.213 3.944 0.095 1.00 97.69 91 THR A C 1
ATOM 740 O O . THR A 1 91 ? -12.047 4.392 0.878 1.00 97.69 91 THR A O 1
ATOM 743 N N . GLN A 1 92 ? -10.411 2.929 0.433 1.00 95.81 92 GLN A N 1
ATOM 744 C CA . GLN A 1 92 ? -10.444 2.309 1.754 1.00 95.81 92 GLN A CA 1
ATOM 745 C C . GLN A 1 92 ? -9.94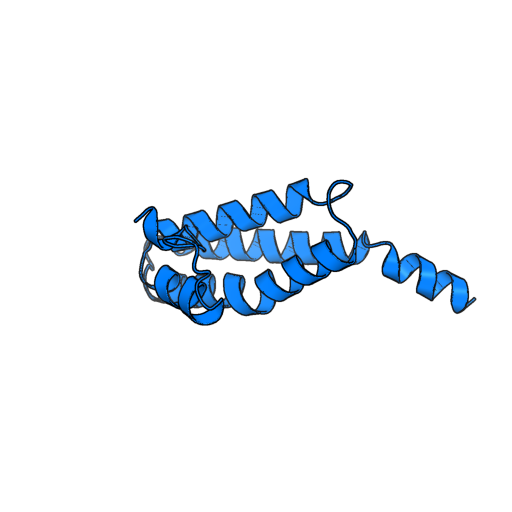3 3.274 2.817 1.00 95.81 92 GLN A C 1
ATOM 747 O O . GLN A 1 92 ? -10.579 3.404 3.854 1.00 95.81 92 GLN A O 1
ATOM 752 N N . MET A 1 93 ? -8.856 3.996 2.548 1.00 95.44 93 MET A N 1
ATOM 753 C CA . MET A 1 93 ? -8.339 5.027 3.443 1.00 95.44 93 MET A CA 1
ATOM 754 C C . MET A 1 93 ? -9.390 6.097 3.766 1.00 95.44 93 MET A C 1
ATOM 756 O O . MET A 1 93 ? -9.576 6.440 4.930 1.00 95.44 93 MET A O 1
ATOM 760 N N . GLU A 1 94 ? -10.117 6.589 2.765 1.00 93.94 94 GLU A N 1
ATOM 761 C CA . GLU A 1 94 ? -11.206 7.553 2.970 1.00 93.94 94 GLU A CA 1
ATOM 762 C C . GLU A 1 94 ? -12.330 6.967 3.840 1.00 93.94 94 GLU A C 1
ATOM 764 O O . GLU A 1 94 ? -12.782 7.608 4.791 1.00 93.94 94 GLU A O 1
ATOM 769 N N . LEU A 1 95 ? -12.736 5.720 3.577 1.00 92.75 95 LEU A N 1
ATOM 770 C CA . LEU A 1 95 ? -13.749 5.028 4.377 1.00 92.75 95 LEU A CA 1
ATOM 771 C C . LEU A 1 95 ? -13.295 4.829 5.830 1.00 92.75 95 LEU A C 1
ATOM 773 O O . LEU A 1 95 ? -14.048 5.092 6.763 1.00 92.75 95 LEU A O 1
ATOM 777 N N . LEU A 1 96 ? -12.055 4.396 6.035 1.00 90.69 96 LEU A N 1
ATOM 778 C CA . LEU A 1 96 ? -11.475 4.175 7.357 1.00 90.69 96 LEU A CA 1
ATOM 779 C C . LEU A 1 96 ? -11.388 5.481 8.150 1.00 90.69 96 LEU A C 1
ATOM 781 O O . LEU A 1 96 ? -11.707 5.490 9.333 1.00 90.69 96 LEU A O 1
ATOM 785 N N . GLN A 1 97 ? -11.037 6.596 7.503 1.00 87.44 97 GLN A N 1
ATOM 786 C CA . GLN A 1 97 ? -11.063 7.923 8.126 1.00 87.44 97 GLN A CA 1
ATOM 787 C C . GLN A 1 97 ? -12.473 8.379 8.510 1.00 87.44 97 GLN A C 1
ATOM 789 O O . GLN A 1 97 ? -12.622 9.103 9.494 1.00 87.44 97 GLN A O 1
ATOM 794 N N . ALA A 1 98 ? -13.494 7.998 7.740 1.00 87.06 98 ALA A N 1
ATOM 795 C CA . ALA A 1 98 ? -14.888 8.299 8.060 1.00 87.06 98 ALA A CA 1
ATOM 796 C C . ALA A 1 98 ? -15.419 7.442 9.221 1.00 87.06 98 ALA A C 1
ATOM 798 O O . ALA A 1 98 ? -16.265 7.902 9.981 1.00 87.06 98 ALA A O 1
ATOM 799 N N . LEU A 1 99 ? -14.912 6.213 9.361 1.00 83.25 99 LEU A N 1
ATOM 800 C CA . LEU A 1 99 ? -15.304 5.270 10.410 1.00 83.25 99 LEU A CA 1
ATOM 801 C C . LEU A 1 99 ? -14.483 5.402 11.702 1.00 83.25 99 LEU A C 1
ATOM 803 O O . LEU A 1 99 ? -14.895 4.851 12.720 1.00 83.25 99 LEU A O 1
ATOM 807 N N . ASN A 1 100 ? -13.324 6.072 11.682 1.00 71.38 100 ASN A N 1
ATOM 808 C CA . ASN A 1 100 ? -12.436 6.136 12.843 1.00 71.38 100 ASN A CA 1
ATOM 809 C C . ASN A 1 100 ? -13.071 6.981 13.979 1.00 71.38 100 ASN 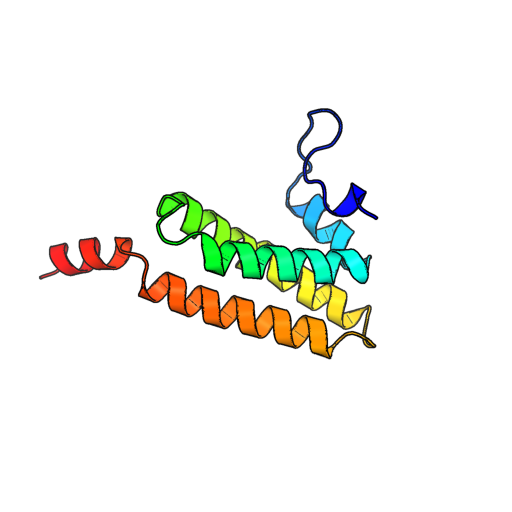A C 1
ATOM 811 O O . ASN A 1 100 ? -13.254 8.193 13.808 1.00 71.38 100 ASN A O 1
ATOM 815 N N . PRO A 1 101 ? -13.381 6.385 15.151 1.00 59.03 101 PRO A N 1
ATOM 816 C CA . PRO A 1 101 ? -14.128 7.039 16.231 1.00 59.03 101 PRO A CA 1
ATOM 817 C C . PRO A 1 101 ? -13.390 8.191 16.928 1.00 59.03 101 PRO A C 1
ATOM 819 O O . PRO A 1 101 ? -14.024 8.935 17.674 1.00 59.03 101 PRO A O 1
ATOM 822 N N . VAL A 1 102 ? -12.090 8.396 16.673 1.00 58.53 102 VAL A N 1
ATOM 823 C CA . VAL A 1 102 ? -11.329 9.544 17.212 1.00 58.53 102 VAL A CA 1
ATOM 824 C C . VAL A 1 102 ? -11.995 10.879 16.836 1.00 58.53 102 VAL A C 1
ATOM 826 O O . VAL A 1 102 ? -12.097 11.775 17.675 1.00 58.53 102 VAL A O 1
ATOM 829 N N . LYS A 1 103 ? -12.580 10.980 15.631 1.00 51.97 103 LYS A N 1
ATOM 830 C CA . LYS A 1 103 ? -13.374 12.159 15.239 1.00 51.97 103 LYS A CA 1
ATOM 831 C C . LYS A 1 103 ? -14.688 12.278 16.008 1.00 51.97 103 LYS A C 1
ATOM 833 O O . LYS A 1 103 ? -15.141 13.387 16.266 1.00 51.97 103 LYS A O 1
ATOM 838 N N . GLU A 1 104 ? -15.309 11.166 16.391 1.00 49.06 104 GLU A N 1
ATOM 839 C CA . GLU A 1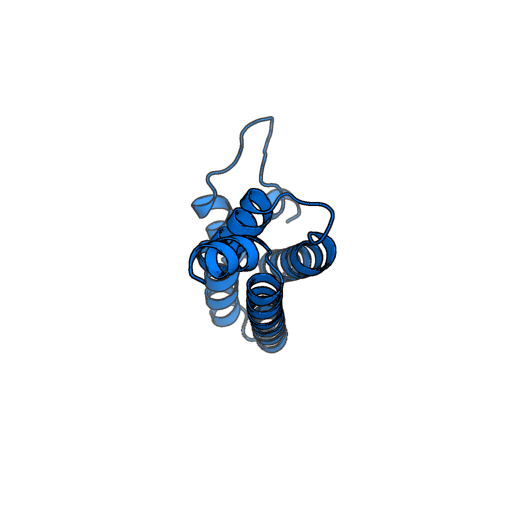 104 ? -16.592 11.178 17.098 1.00 49.06 104 GLU A CA 1
ATOM 840 C C . GLU A 1 104 ? -16.452 11.718 18.532 1.00 49.06 104 GLU A C 1
ATOM 842 O O . GLU A 1 104 ? -17.334 12.433 19.006 1.00 49.06 104 GLU A O 1
ATOM 847 N N . SER A 1 105 ? -15.332 11.442 19.213 1.00 50.31 105 SER A N 1
ATOM 848 C CA . SER A 1 105 ? -15.033 12.029 20.528 1.00 50.31 105 SER A CA 1
ATOM 849 C C . SER A 1 105 ? -14.698 13.521 20.462 1.00 50.31 105 SER A C 1
ATOM 851 O O . SER A 1 105 ? -15.128 14.269 21.335 1.00 50.31 105 SER A O 1
ATOM 853 N N . GLU A 1 106 ? -13.988 13.976 19.426 1.00 54.59 106 GLU A N 1
ATOM 854 C CA . GLU A 1 106 ? -13.665 15.400 19.243 1.00 54.59 106 GLU A CA 1
ATOM 855 C C . GLU A 1 106 ? -14.904 16.229 18.865 1.00 54.59 106 GLU A C 1
ATOM 857 O O . GLU A 1 106 ? -15.092 17.330 19.378 1.00 54.59 106 GLU A O 1
ATOM 862 N N . LEU A 1 107 ? -15.806 15.679 18.041 1.00 50.28 107 LEU A N 1
ATOM 863 C CA . LEU A 1 107 ? -17.088 16.311 17.701 1.00 50.28 107 LEU A CA 1
ATOM 864 C C . LEU A 1 107 ? -18.047 16.405 18.896 1.00 50.28 107 LEU A C 1
ATOM 866 O O . LEU A 1 107 ? -18.767 17.393 19.007 1.00 50.28 107 LEU A O 1
ATOM 870 N N . LYS A 1 108 ? -18.044 15.420 19.804 1.00 49.72 108 LYS A N 1
ATOM 871 C CA . LYS A 1 108 ? -18.863 15.444 21.033 1.00 49.72 108 LYS A CA 1
ATOM 872 C C . LYS A 1 108 ? -18.341 16.409 22.102 1.00 49.72 108 LYS A C 1
ATOM 874 O O . LYS A 1 108 ? -19.101 16.768 22.991 1.00 49.72 108 LYS A O 1
ATOM 879 N N . LEU A 1 109 ? -17.072 16.815 22.037 1.00 51.22 109 LEU A N 1
ATOM 880 C CA . LEU A 1 109 ? -16.476 17.807 22.944 1.00 51.22 109 LEU A CA 1
ATOM 881 C C . LEU A 1 109 ? -16.606 19.252 22.428 1.00 51.22 109 LEU A C 1
ATOM 883 O O . LEU A 1 109 ? -16.354 20.190 23.179 1.00 51.22 109 LEU A O 1
ATOM 887 N N . ALA A 1 110 ? -16.976 19.431 21.157 1.00 49.59 110 ALA A N 1
ATOM 888 C CA . ALA A 1 110 ? -17.142 20.729 20.502 1.00 49.59 110 ALA A CA 1
ATOM 889 C C . ALA A 1 110 ? -18.615 21.186 20.380 1.00 49.59 110 ALA A C 1
ATOM 891 O O . ALA A 1 110 ? -18.880 22.201 19.732 1.00 49.59 110 ALA A O 1
ATOM 892 N N . GLN A 1 111 ? -19.557 20.441 20.972 1.00 45.22 111 GLN A N 1
ATOM 893 C CA . GLN A 1 111 ? -20.997 20.735 21.063 1.00 45.22 111 GLN A CA 1
ATOM 894 C C . GLN A 1 111 ? -21.388 20.999 22.517 1.00 45.22 111 GLN A C 1
ATOM 896 O O . GLN A 1 111 ? -22.262 21.868 22.726 1.00 45.22 111 GLN A O 1
#

Organism: NCBI:txid412755

Sequence (111 aa):
SVELMTNQVRGVRKPIESYYSEMQFDPITSVAKGCDRIHNHQTMIGVFTPEKIDQYMIETNDHVIPMLKLARKRFTKQEAAYLNIKHVLMTQMELLQALNPVKESELKLAQ

Foldseek 3Di:
DVVLVDQDDPRDGDDLQCSLVVQLPPLVSLLVVLVVLLVCLVPCVVPPDLVVNVVSLCSCVPRSLVSLVSSCVVCVVCVVSSVVSNVSSVVSSVVCVVVRCVVVVVVVVVD